Protein AF-A0A383DGX0-F1 (afdb_monomer)

InterPro domains:
  IPR001447 Arylamine N-acetyltransferase [PF00797] (7-69)
  IPR038765 Papain-like cysteine peptidase superfamily [SSF54001] (5-69)
  IPR053710 Arylamine N-acetyltransferase domain-containing protein [G3DSA:3.30.2140.20] (1-69)

Solvent-accessible surface area (backbone atoms only — not comparable to full-atom values): 4023 Å² total; per-residue (Å²): 133,84,76,75,75,87,40,71,71,54,50,52,54,51,52,52,54,44,64,77,62,38,47,77,44,55,68,46,56,76,69,75,64,50,66,88,45,70,67,48,20,32,51,31,40,76,71,55,63,30,29,40,69,71,32,49,49,50,30,51,51,53,52,38,52,75,73,67,94

Organism: NCBI:txid408172

Radius of gyration: 12.94 Å; Cα contacts (8 Å, |Δi|>4): 63; chains: 1; bounding box: 40×19×30 Å

Structure (mmCIF, N/CA/C/O backbone):
data_AF-A0A383DGX0-F1
#
_entry.id   AF-A0A383DGX0-F1
#
loop_
_atom_site.group_PDB
_atom_site.id
_atom_site.type_symbol
_atom_site.label_atom_id
_atom_site.label_alt_id
_atom_site.label_comp_id
_atom_site.label_asym_id
_atom_site.label_entity_id
_atom_site.label_seq_id
_atom_site.pdbx_PDB_ins_code
_atom_site.Cartn_x
_atom_site.Cartn_y
_atom_site.Cartn_z
_atom_site.occupancy
_atom_site.B_iso_or_equiv
_atom_site.auth_seq_id
_atom_site.auth_comp_id
_atom_site.auth_asym_id
_atom_site.auth_atom_id
_atom_site.pdbx_PDB_model_num
ATOM 1 N N . MET A 1 1 ? -24.833 -2.320 2.194 1.00 42.62 1 MET A N 1
ATOM 2 C CA . MET A 1 1 ? -23.742 -2.820 3.058 1.00 42.62 1 MET A CA 1
ATOM 3 C C . MET A 1 1 ? -23.340 -1.688 3.984 1.00 42.62 1 MET A C 1
ATOM 5 O O . MET A 1 1 ? -22.914 -0.660 3.479 1.00 42.62 1 MET A O 1
ATOM 9 N N . SER A 1 2 ? -23.552 -1.823 5.294 1.00 50.88 2 SER A N 1
ATOM 10 C CA . SER A 1 2 ? -22.972 -0.882 6.260 1.00 50.88 2 SER A CA 1
ATOM 11 C C . SER A 1 2 ? -21.471 -1.140 6.305 1.00 50.88 2 SER A C 1
ATOM 13 O O . SER A 1 2 ? -21.075 -2.290 6.485 1.00 50.88 2 SER A O 1
ATOM 15 N N . LEU A 1 3 ? -20.646 -0.113 6.105 1.00 65.38 3 LEU A N 1
ATOM 16 C CA . LEU A 1 3 ? -19.215 -0.220 6.388 1.00 65.38 3 LEU A CA 1
ATOM 17 C C . LEU A 1 3 ? -19.060 -0.420 7.904 1.00 65.38 3 LEU A C 1
ATOM 19 O O . LEU A 1 3 ? -19.780 0.218 8.677 1.00 65.38 3 LEU A O 1
ATOM 23 N N . GLU A 1 4 ? -18.195 -1.349 8.327 1.00 69.81 4 GLU A N 1
ATOM 24 C CA . GLU A 1 4 ? -17.826 -1.460 9.744 1.00 69.81 4 GLU A CA 1
ATOM 25 C C . GLU A 1 4 ? -17.277 -0.104 10.227 1.00 69.81 4 GLU A C 1
ATOM 27 O O . GLU A 1 4 ? -16.623 0.592 9.443 1.00 69.81 4 GLU A O 1
ATOM 32 N N . PRO A 1 5 ? -17.515 0.298 11.489 1.00 81.38 5 PRO A N 1
ATOM 33 C CA . PRO A 1 5 ? -16.919 1.516 12.026 1.00 81.38 5 PRO A CA 1
ATOM 34 C C . PRO A 1 5 ? -15.384 1.466 11.915 1.00 81.38 5 PRO A C 1
ATOM 36 O O . PRO A 1 5 ? -14.777 0.430 12.204 1.00 81.38 5 PRO A O 1
ATOM 39 N N . CYS A 1 6 ? -14.748 2.583 11.538 1.00 89.62 6 CYS A N 1
ATOM 40 C CA . CYS A 1 6 ? -13.288 2.725 11.503 1.00 89.62 6 CYS A CA 1
ATOM 41 C C . CYS A 1 6 ? -12.704 2.632 12.921 1.00 89.62 6 CYS A C 1
ATOM 43 O O . CYS A 1 6 ? -12.547 3.629 13.622 1.00 89.62 6 CYS A O 1
ATOM 45 N N . THR A 1 7 ? -12.414 1.409 13.358 1.00 94.75 7 THR A N 1
ATOM 46 C CA . THR A 1 7 ? -11.839 1.096 14.671 1.00 94.75 7 THR A CA 1
ATOM 47 C C . THR A 1 7 ? -10.390 0.638 14.538 1.00 94.75 7 THR A C 1
ATOM 49 O O . THR A 1 7 ? -9.955 0.201 13.471 1.00 94.75 7 THR A O 1
ATOM 52 N N . LEU A 1 8 ? -9.642 0.689 15.645 1.00 95.25 8 LEU A N 1
ATOM 53 C CA . LEU A 1 8 ? -8.278 0.154 15.705 1.00 95.25 8 LEU A CA 1
ATOM 54 C C . LEU A 1 8 ? -8.231 -1.345 15.364 1.00 95.25 8 LEU A C 1
ATOM 56 O O . LEU A 1 8 ? -7.362 -1.784 14.620 1.00 95.25 8 LEU A O 1
ATOM 60 N N . ASP A 1 9 ? -9.190 -2.113 15.873 1.00 96.06 9 ASP A N 1
ATOM 61 C CA . ASP A 1 9 ? -9.316 -3.548 15.613 1.00 96.06 9 ASP A CA 1
ATOM 62 C C . ASP A 1 9 ? -9.575 -3.833 14.118 1.00 96.06 9 ASP A C 1
ATOM 64 O O . ASP A 1 9 ? -8.926 -4.691 13.510 1.00 9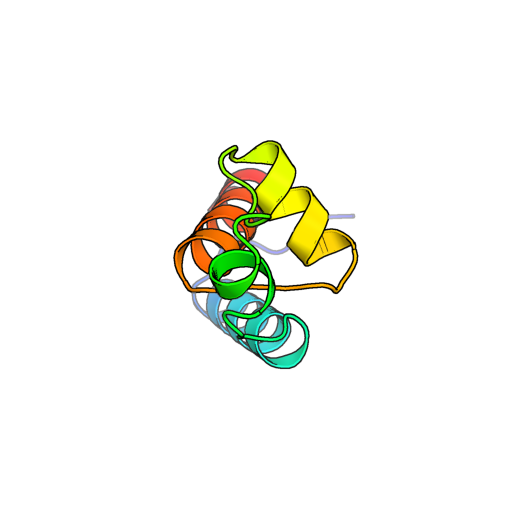6.06 9 ASP A O 1
ATOM 68 N N . TYR A 1 10 ? -10.434 -3.038 13.467 1.00 94.81 10 TYR A N 1
ATOM 69 C CA . TYR A 1 10 ? -10.631 -3.135 12.019 1.00 94.81 10 TYR A CA 1
ATOM 70 C C . TYR A 1 10 ? -9.355 -2.787 11.232 1.00 94.81 10 TYR A C 1
ATOM 72 O O . TYR A 1 10 ? -8.979 -3.527 10.319 1.00 94.81 10 TYR A O 1
ATOM 80 N N . LEU A 1 11 ? 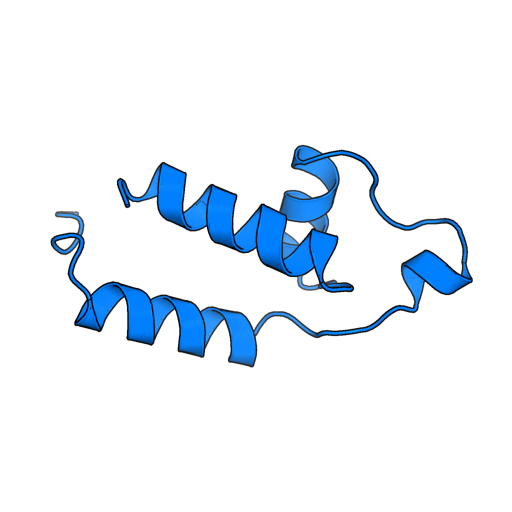-8.639 -1.723 11.619 1.00 96.56 11 LEU A N 1
ATOM 81 C CA . LEU A 1 11 ? -7.361 -1.343 11.006 1.00 96.56 11 LEU A CA 1
ATOM 82 C C . LEU A 1 11 ? -6.317 -2.465 11.102 1.00 96.56 11 LEU A C 1
ATOM 84 O O . LEU A 1 11 ? -5.664 -2.783 10.108 1.00 96.56 11 LEU A O 1
ATOM 88 N N . GLN A 1 12 ? -6.183 -3.096 12.270 1.00 97.31 12 GLN A N 1
ATOM 89 C CA . GLN A 1 12 ? -5.243 -4.200 12.487 1.00 97.31 12 GLN A CA 1
ATOM 90 C C . GLN A 1 12 ? -5.564 -5.401 11.589 1.00 97.31 12 GLN A C 1
ATOM 92 O O . GLN A 1 12 ? -4.663 -5.960 10.957 1.00 97.31 12 GLN A O 1
ATOM 97 N N . ARG A 1 13 ? -6.848 -5.765 11.457 1.00 96.38 13 ARG A N 1
ATOM 98 C CA . ARG A 1 13 ? -7.273 -6.826 10.528 1.00 96.38 13 ARG A CA 1
ATOM 99 C C . ARG A 1 13 ? -6.972 -6.480 9.073 1.00 96.38 13 ARG A C 1
ATOM 101 O O . ARG A 1 13 ? -6.514 -7.351 8.332 1.00 96.38 13 ARG A O 1
ATOM 108 N N . LEU A 1 14 ? -7.239 -5.241 8.655 1.00 96.12 14 LEU A N 1
ATOM 109 C CA . LEU A 1 14 ? -6.941 -4.776 7.297 1.00 96.12 14 LEU A CA 1
ATOM 110 C C . LEU A 1 14 ? -5.444 -4.835 7.009 1.00 96.12 14 LEU A C 1
ATOM 112 O O . LEU A 1 14 ? -5.050 -5.377 5.979 1.00 96.12 14 LEU A O 1
ATOM 116 N N . GLN A 1 15 ? -4.619 -4.334 7.929 1.00 97.12 15 GLN A N 1
ATOM 117 C CA . GLN A 1 15 ? -3.166 -4.368 7.804 1.00 97.12 15 GLN A CA 1
ATOM 118 C C . GLN A 1 15 ? -2.657 -5.806 7.692 1.00 97.12 15 GLN A C 1
ATOM 120 O O . GLN A 1 15 ? -1.885 -6.109 6.785 1.00 97.12 15 GLN A O 1
ATOM 125 N N . TRP A 1 16 ? -3.120 -6.708 8.563 1.00 97.81 16 TRP A N 1
ATOM 126 C CA . TRP A 1 16 ? -2.731 -8.116 8.506 1.00 97.81 16 TRP A CA 1
ATOM 127 C C . TRP A 1 16 ? -3.095 -8.752 7.161 1.00 97.81 16 TRP A C 1
ATOM 129 O O . TRP A 1 16 ? -2.248 -9.349 6.500 1.00 97.81 16 TRP A O 1
ATOM 139 N N . ARG A 1 17 ? -4.339 -8.564 6.700 1.00 96.31 17 ARG A N 1
ATOM 140 C CA . ARG A 1 17 ? -4.787 -9.085 5.400 1.00 96.31 17 ARG A CA 1
ATOM 141 C C . ARG A 1 17 ? -3.975 -8.519 4.241 1.00 96.31 17 ARG A C 1
ATOM 143 O O . ARG A 1 17 ? -3.633 -9.276 3.338 1.00 96.31 17 ARG A O 1
ATOM 150 N N . PHE A 1 18 ? -3.662 -7.227 4.269 1.00 96.81 18 PHE A N 1
ATOM 151 C CA . PHE A 1 18 ? -2.837 -6.581 3.255 1.00 96.81 18 PHE A CA 1
ATOM 152 C C . PHE A 1 18 ? -1.439 -7.209 3.195 1.00 96.81 18 PHE A C 1
ATOM 154 O O . PHE A 1 18 ? -1.013 -7.645 2.129 1.00 96.81 18 PHE A O 1
ATOM 161 N N . LEU A 1 19 ? -0.7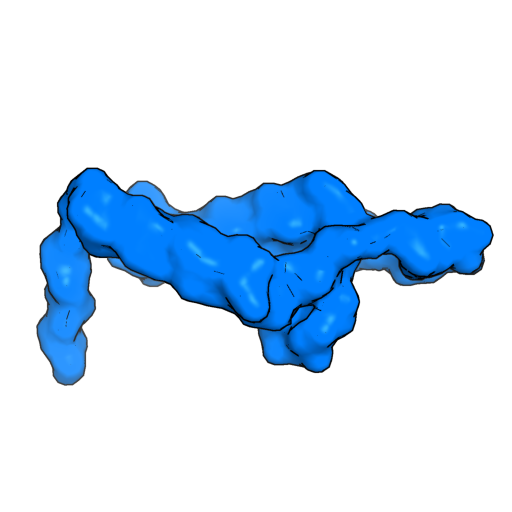67 -7.345 4.342 1.00 95.50 19 LEU A N 1
ATOM 162 C CA . LEU A 1 19 ? 0.575 -7.930 4.430 1.00 95.50 19 LEU A CA 1
ATOM 163 C C . LEU A 1 19 ? 0.618 -9.401 3.994 1.00 95.50 19 LEU A C 1
ATOM 165 O O . LEU A 1 19 ? 1.602 -9.834 3.405 1.00 95.50 19 LEU A O 1
ATOM 169 N N . CYS A 1 20 ? -0.444 -10.168 4.248 1.00 96.56 20 CYS A N 1
ATOM 170 C CA . CYS A 1 20 ? -0.520 -11.563 3.813 1.00 96.56 20 CYS A CA 1
ATOM 171 C C . CYS A 1 20 ? -0.790 -11.740 2.311 1.00 96.56 20 CYS A C 1
ATOM 173 O O . CYS A 1 20 ? -0.604 -12.846 1.812 1.00 96.56 20 CYS A O 1
ATOM 175 N N . ASN A 1 21 ? -1.266 -10.708 1.603 1.00 95.38 21 ASN A N 1
ATOM 176 C CA . ASN A 1 21 ? -1.708 -10.834 0.206 1.00 95.38 21 ASN A CA 1
ATOM 177 C C . ASN A 1 21 ? -0.951 -9.934 -0.779 1.00 95.38 21 ASN A C 1
ATOM 179 O O . ASN A 1 21 ? -1.017 -10.18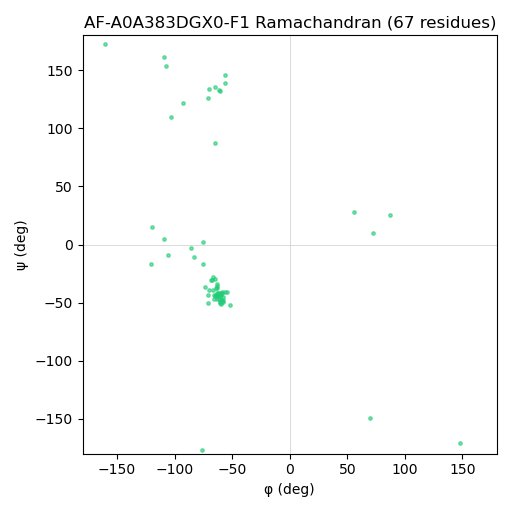0 -1.979 1.00 95.38 21 ASN A O 1
ATOM 183 N N . SER A 1 22 ? -0.235 -8.913 -0.307 1.00 96.44 22 SER A N 1
ATOM 184 C CA . SER A 1 22 ? 0.578 -8.040 -1.153 1.00 96.44 22 SER A CA 1
ATOM 185 C C . SER A 1 22 ? 2.061 -8.404 -1.017 1.00 96.44 22 SER A C 1
ATOM 187 O O . SER A 1 22 ? 2.652 -8.164 0.040 1.00 96.44 22 SER A O 1
ATOM 189 N N . PRO A 1 23 ? 2.695 -8.988 -2.048 1.00 96.81 23 PRO A N 1
ATOM 190 C CA . PRO A 1 23 ? 4.082 -9.425 -1.955 1.00 96.81 23 PRO A CA 1
ATOM 191 C C . PRO A 1 23 ? 5.051 -8.236 -1.899 1.00 96.81 23 PRO A C 1
ATOM 193 O O . PRO A 1 23 ? 4.971 -7.292 -2.687 1.00 96.81 23 PRO A O 1
ATOM 196 N N . PHE A 1 24 ? 6.007 -8.295 -0.971 1.00 97.31 24 PHE A N 1
ATOM 197 C CA . PHE A 1 24 ? 7.076 -7.306 -0.847 1.00 97.31 24 PHE A CA 1
ATOM 198 C C . PHE A 1 24 ? 8.316 -7.747 -1.631 1.00 97.31 24 PHE A C 1
ATOM 200 O O . PHE A 1 24 ? 8.890 -8.798 -1.349 1.00 97.31 24 PHE A O 1
ATOM 207 N N . HIS A 1 25 ? 8.758 -6.929 -2.586 1.00 97.19 25 HIS A N 1
ATOM 208 C CA . HIS A 1 25 ? 9.979 -7.163 -3.363 1.00 97.19 25 HIS A CA 1
ATOM 209 C C . HIS A 1 25 ? 10.484 -5.870 -4.017 1.00 97.19 25 HIS A C 1
ATOM 211 O O . HIS A 1 25 ? 9.786 -4.862 -4.040 1.00 97.19 25 HIS A O 1
ATOM 217 N N . ASN A 1 26 ? 11.670 -5.902 -4.628 1.00 96.62 26 ASN A N 1
ATOM 218 C CA . ASN A 1 26 ? 12.260 -4.781 -5.372 1.00 96.62 26 ASN A CA 1
ATOM 219 C C . ASN A 1 26 ? 12.534 -5.092 -6.860 1.00 96.62 26 ASN A C 1
ATOM 221 O O . ASN A 1 26 ? 13.258 -4.341 -7.500 1.00 96.62 26 ASN A O 1
ATOM 225 N N . LEU A 1 27 ? 11.957 -6.165 -7.417 1.00 96.25 27 LEU A N 1
ATOM 226 C CA . LEU A 1 27 ? 12.187 -6.597 -8.807 1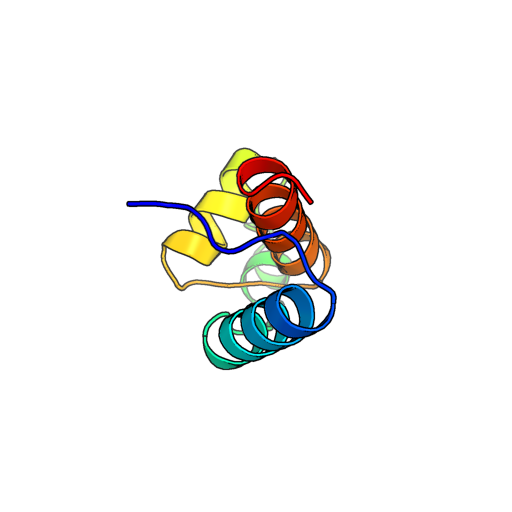.00 96.25 27 LEU A CA 1
ATOM 227 C C . LEU A 1 27 ? 11.981 -5.479 -9.845 1.00 96.25 27 LEU A C 1
ATOM 229 O O . LEU A 1 27 ? 12.890 -5.198 -10.616 1.00 96.25 27 LEU A O 1
ATOM 233 N N . GLU A 1 28 ? 10.839 -4.787 -9.815 1.00 94.38 28 GLU A N 1
ATOM 234 C CA . GLU A 1 28 ? 10.559 -3.681 -10.749 1.00 94.38 28 GLU A CA 1
ATOM 235 C C . GLU A 1 28 ? 11.515 -2.490 -10.549 1.00 94.38 28 GLU A C 1
ATOM 237 O O . GLU A 1 28 ? 11.839 -1.785 -11.496 1.00 94.38 28 GLU A O 1
ATOM 242 N N . LEU A 1 29 ? 12.015 -2.269 -9.327 1.00 93.88 29 LEU A N 1
ATOM 243 C CA . LEU A 1 29 ? 13.012 -1.227 -9.063 1.00 93.88 29 LEU A CA 1
ATOM 244 C C . LEU A 1 29 ? 14.370 -1.585 -9.676 1.00 93.88 29 LEU A C 1
ATOM 246 O O . LEU A 1 29 ? 15.035 -0.715 -10.227 1.00 93.88 29 LEU A O 1
ATOM 250 N N . LEU A 1 30 ? 14.769 -2.858 -9.607 1.00 96.56 30 LEU A N 1
ATOM 251 C CA . LEU A 1 30 ? 15.999 -3.348 -10.237 1.00 96.56 30 LEU A CA 1
ATOM 252 C C . LEU A 1 30 ? 15.935 -3.287 -11.770 1.00 96.56 30 LEU A C 1
ATOM 254 O O . LEU A 1 30 ? 16.975 -3.148 -12.407 1.00 96.56 30 LEU A O 1
ATOM 258 N N . ALA A 1 31 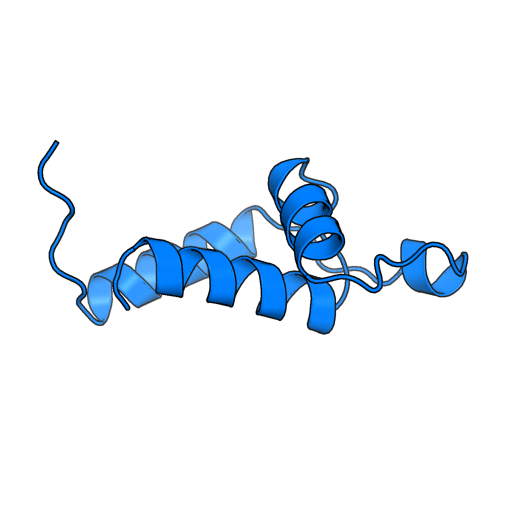? 14.734 -3.375 -12.342 1.00 95.81 31 ALA A N 1
ATOM 259 C CA . ALA A 1 31 ? 14.489 -3.248 -13.777 1.00 95.81 31 ALA A CA 1
ATOM 260 C C . ALA A 1 31 ? 14.306 -1.791 -14.259 1.00 95.81 31 ALA A C 1
ATOM 262 O O . ALA A 1 31 ? 14.140 -1.577 -15.452 1.00 95.81 31 ALA A O 1
ATOM 263 N N . ASP A 1 32 ? 14.329 -0.798 -13.358 1.00 93.50 32 ASP A N 1
ATOM 264 C CA . ASP A 1 32 ? 13.929 0.601 -13.624 1.00 93.50 32 ASP A CA 1
ATOM 265 C C . ASP A 1 32 ? 12.491 0.759 -14.175 1.00 93.50 32 ASP A C 1
ATOM 267 O O . ASP A 1 32 ? 12.149 1.729 -14.848 1.00 93.50 32 ASP A O 1
ATOM 271 N N . GLU A 1 33 ? 11.608 -0.180 -13.832 1.00 93.19 33 GLU A N 1
ATOM 272 C CA . GLU A 1 33 ? 10.195 -0.216 -14.241 1.00 93.19 33 GLU A CA 1
ATOM 273 C C . GLU A 1 33 ? 9.235 0.093 -13.080 1.00 93.19 33 GLU A C 1
ATOM 275 O O . GLU A 1 33 ? 8.016 0.011 -13.223 1.00 93.19 33 GLU A O 1
ATOM 280 N N . SER A 1 34 ? 9.764 0.452 -11.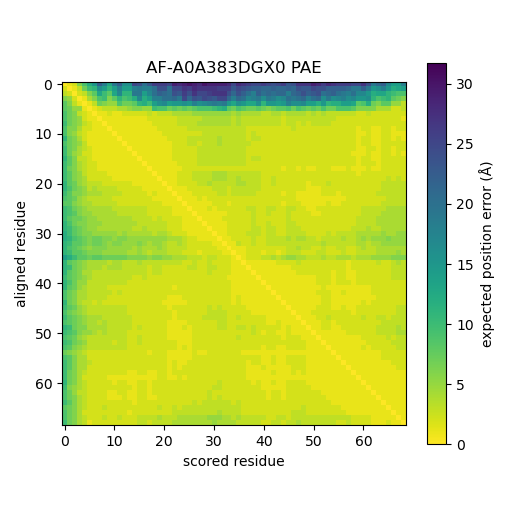905 1.00 93.00 34 SER A N 1
ATOM 281 C CA . SER A 1 34 ? 8.942 0.674 -1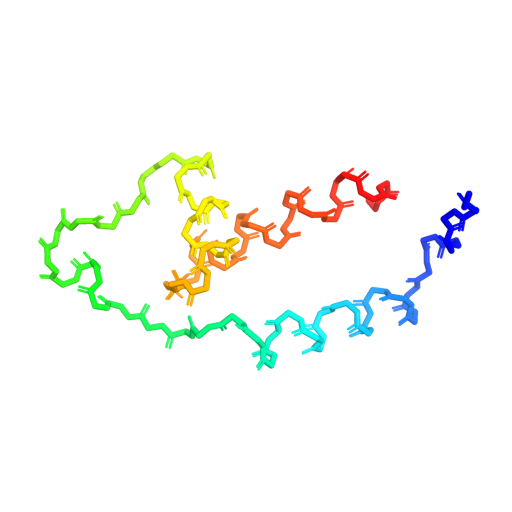0.714 1.00 93.00 34 SER A CA 1
ATOM 282 C C . SER A 1 34 ? 7.941 1.824 -10.918 1.00 93.00 34 SER A C 1
ATOM 284 O O . SER A 1 34 ? 8.338 2.911 -11.357 1.00 93.00 34 SER A O 1
ATOM 286 N N . PRO A 1 35 ? 6.657 1.640 -10.547 1.00 93.88 35 PRO A N 1
ATOM 287 C CA . PRO A 1 35 ? 5.647 2.677 -10.679 1.00 93.88 35 PRO A CA 1
ATOM 288 C C . PRO A 1 35 ? 6.018 3.909 -9.852 1.00 93.88 35 PRO A C 1
ATOM 290 O O . PRO A 1 35 ? 6.360 3.818 -8.670 1.00 93.88 35 PRO A O 1
ATOM 293 N N . ARG A 1 36 ? 5.926 5.078 -10.497 1.00 90.19 36 ARG A N 1
ATOM 294 C CA . ARG A 1 36 ? 6.307 6.379 -9.920 1.00 90.19 36 ARG A CA 1
ATOM 295 C C . ARG A 1 36 ? 5.109 7.259 -9.543 1.00 90.19 36 ARG A C 1
ATOM 297 O O . ARG A 1 36 ? 5.296 8.287 -8.902 1.00 90.19 36 ARG A O 1
ATOM 304 N N . THR A 1 37 ? 3.893 6.873 -9.933 1.00 96.19 37 THR A N 1
ATOM 305 C CA . THR A 1 37 ? 2.646 7.592 -9.625 1.00 96.19 37 THR A CA 1
ATOM 306 C C . THR A 1 37 ? 1.822 6.839 -8.589 1.00 96.19 37 THR A C 1
ATOM 308 O O . THR A 1 37 ? 1.911 5.614 -8.490 1.00 96.19 37 THR A O 1
ATOM 311 N N . ALA A 1 38 ? 0.990 7.557 -7.830 1.00 94.69 38 ALA A N 1
ATOM 312 C CA . ALA A 1 38 ? 0.122 6.940 -6.831 1.00 94.69 38 ALA A CA 1
ATOM 313 C C . ALA A 1 38 ? -0.831 5.923 -7.476 1.00 94.69 38 ALA A C 1
ATOM 315 O O . ALA A 1 38 ? -0.961 4.802 -6.987 1.00 94.69 38 ALA A O 1
ATOM 316 N N . GLU A 1 39 ? -1.415 6.273 -8.618 1.00 97.25 39 GLU A N 1
ATOM 317 C CA . GLU A 1 39 ? -2.298 5.410 -9.399 1.00 97.25 39 GLU A CA 1
ATOM 318 C C . GLU A 1 39 ? -1.580 4.119 -9.806 1.00 97.25 39 GLU A C 1
ATOM 320 O O . GLU A 1 39 ? -2.080 3.030 -9.533 1.00 97.25 39 GLU A O 1
ATOM 325 N N . GLY A 1 40 ? -0.357 4.227 -10.336 1.00 97.00 40 GLY A N 1
ATOM 326 C CA . GLY A 1 40 ? 0.438 3.063 -10.728 1.00 97.00 40 GLY A CA 1
ATOM 327 C C . GLY A 1 40 ? 0.796 2.161 -9.544 1.00 97.00 40 GLY A C 1
ATOM 328 O O . GLY A 1 40 ? 0.763 0.936 -9.667 1.00 97.00 40 GLY A O 1
ATOM 329 N N . THR A 1 41 ? 1.088 2.738 -8.371 1.00 96.62 41 THR A N 1
ATOM 330 C CA . THR A 1 41 ? 1.333 1.934 -7.160 1.00 96.62 41 THR A CA 1
ATOM 331 C C . THR A 1 41 ? 0.084 1.188 -6.687 1.00 96.62 41 THR A C 1
ATOM 333 O O . THR A 1 41 ? 0.179 0.028 -6.287 1.00 96.62 41 THR A O 1
ATOM 336 N N . ILE A 1 42 ? -1.093 1.821 -6.765 1.00 96.88 42 ILE A N 1
ATOM 337 C CA . ILE A 1 42 ? -2.371 1.198 -6.401 1.00 96.88 42 ILE A CA 1
ATOM 338 C C . ILE A 1 42 ? -2.686 0.061 -7.375 1.00 96.88 42 ILE A C 1
ATOM 340 O O . ILE A 1 42 ? -3.006 -1.043 -6.938 1.00 96.88 42 ILE A O 1
ATOM 344 N N . GLU A 1 43 ? -2.547 0.302 -8.680 1.00 97.25 43 GLU A N 1
ATOM 345 C CA . GLU A 1 43 ? -2.768 -0.707 -9.719 1.00 97.25 43 GLU A CA 1
ATOM 346 C C . GLU A 1 43 ? -1.849 -1.921 -9.557 1.00 97.25 43 GLU A C 1
ATOM 348 O O . GLU A 1 43 ? -2.312 -3.052 -9.695 1.00 97.25 43 GLU A O 1
ATOM 353 N N . ALA A 1 44 ? -0.572 -1.718 -9.220 1.00 96.12 44 ALA A N 1
ATOM 354 C CA . ALA A 1 44 ? 0.365 -2.815 -8.978 1.00 96.12 44 ALA A CA 1
ATOM 355 C C . ALA A 1 44 ? -0.086 -3.724 -7.826 1.00 96.12 44 ALA A C 1
ATOM 357 O O . ALA A 1 44 ? -0.066 -4.951 -7.954 1.00 96.12 44 ALA A O 1
ATOM 358 N N . VAL A 1 45 ? -0.549 -3.140 -6.719 1.00 97.06 45 VAL A N 1
ATOM 359 C CA . VAL A 1 45 ? -1.038 -3.908 -5.567 1.00 97.06 45 VAL A CA 1
ATOM 360 C C . VAL A 1 45 ? -2.377 -4.585 -5.864 1.00 97.06 45 VAL A C 1
ATOM 362 O O . VAL A 1 45 ? -2.538 -5.764 -5.559 1.00 97.06 45 VAL A O 1
ATOM 365 N N . VAL A 1 46 ? -3.320 -3.890 -6.509 1.00 96.00 46 VAL A N 1
ATOM 366 C CA . VAL A 1 46 ? -4.625 -4.462 -6.895 1.00 96.00 46 VAL A CA 1
ATOM 367 C C . VAL A 1 46 ? -4.464 -5.614 -7.891 1.00 96.00 46 VAL A C 1
ATOM 369 O O . VAL A 1 46 ? -5.183 -6.606 -7.799 1.00 96.00 46 VAL A O 1
ATOM 372 N N . ALA A 1 47 ? -3.492 -5.524 -8.802 1.00 96.00 47 ALA A N 1
ATOM 373 C CA . ALA A 1 47 ? -3.149 -6.593 -9.737 1.00 96.00 47 ALA A CA 1
ATOM 374 C C . ALA A 1 47 ? -2.367 -7.756 -9.091 1.00 96.00 47 ALA A C 1
ATOM 376 O O . ALA A 1 47 ? -1.959 -8.676 -9.799 1.00 96.00 47 ALA A O 1
ATOM 377 N N . GLY A 1 48 ? -2.114 -7.716 -7.778 1.00 95.75 48 GLY A N 1
ATOM 378 C CA . GLY A 1 48 ? -1.371 -8.749 -7.054 1.00 95.75 48 GLY A CA 1
ATOM 379 C C . GLY A 1 48 ? 0.134 -8.765 -7.338 1.00 95.75 48 GLY A C 1
ATOM 380 O O . GLY A 1 48 ? 0.811 -9.699 -6.915 1.00 95.75 48 GLY A O 1
ATOM 381 N N . ARG A 1 49 ? 0.674 -7.753 -8.034 1.00 95.69 49 ARG A N 1
ATOM 382 C CA . ARG A 1 49 ? 2.119 -7.648 -8.288 1.00 95.69 49 ARG A CA 1
ATOM 383 C C . ARG A 1 49 ? 2.883 -7.240 -7.037 1.00 95.69 49 ARG A C 1
ATOM 385 O O . ARG A 1 49 ? 3.964 -7.755 -6.812 1.00 95.69 49 ARG A O 1
ATOM 392 N N . GLY A 1 50 ? 2.315 -6.368 -6.203 1.00 95.69 50 GLY A N 1
ATOM 393 C CA . GLY A 1 50 ? 2.996 -5.866 -5.009 1.00 95.69 50 GLY A CA 1
ATOM 394 C C . GLY A 1 50 ? 4.164 -4.935 -5.347 1.00 95.69 50 GLY A C 1
ATOM 395 O O . GLY A 1 50 ? 4.100 -4.189 -6.321 1.00 95.69 50 GLY A O 1
ATOM 396 N N . GLY A 1 51 ? 5.203 -4.920 -4.508 1.00 96.81 51 GLY A N 1
ATOM 397 C CA . GLY A 1 51 ? 6.362 -4.039 -4.690 1.00 96.81 51 GLY A CA 1
ATOM 398 C C . GLY A 1 51 ? 7.031 -3.579 -3.389 1.00 96.81 51 GLY A C 1
ATOM 399 O O . GLY A 1 51 ? 6.708 -4.093 -2.311 1.00 96.81 51 GLY A O 1
ATOM 400 N N . PRO A 1 52 ? 7.981 -2.629 -3.475 1.00 96.50 52 PRO A N 1
ATOM 401 C CA . PRO A 1 52 ? 8.753 -2.142 -2.332 1.00 96.50 52 PRO A CA 1
ATOM 402 C C . PRO A 1 52 ? 7.930 -1.184 -1.458 1.00 96.50 52 PRO A C 1
ATOM 404 O O . PRO A 1 52 ? 6.750 -0.930 -1.700 1.00 96.50 52 PRO A O 1
ATOM 407 N N . CYS A 1 53 ? 8.557 -0.626 -0.422 1.00 95.50 53 CYS A N 1
ATOM 408 C CA . CYS A 1 53 ? 7.872 0.131 0.627 1.00 95.50 53 CYS A CA 1
ATOM 409 C C . CYS A 1 53 ? 6.994 1.284 0.115 1.00 95.50 53 CYS A C 1
ATOM 411 O O . CYS A 1 53 ? 5.882 1.442 0.615 1.00 95.50 53 CYS A O 1
ATOM 413 N N . HIS A 1 54 ? 7.430 2.059 -0.883 1.00 95.12 54 HIS A N 1
ATOM 414 C CA . HIS A 1 54 ? 6.630 3.165 -1.423 1.00 95.12 54 HIS A CA 1
ATOM 415 C C . HIS A 1 54 ? 5.391 2.681 -2.181 1.00 95.12 54 HIS A C 1
ATOM 417 O O . HIS A 1 54 ? 4.363 3.353 -2.133 1.00 95.12 54 HIS A O 1
ATOM 423 N N . VAL A 1 55 ? 5.453 1.503 -2.811 1.00 97.12 55 VAL A N 1
ATOM 424 C CA . VAL A 1 55 ? 4.303 0.879 -3.481 1.00 97.12 55 VAL A CA 1
ATOM 425 C C . VAL A 1 55 ? 3.303 0.382 -2.439 1.00 97.12 55 VAL A C 1
ATOM 427 O O . VAL A 1 55 ? 2.128 0.746 -2.477 1.00 97.12 55 VAL A O 1
ATOM 430 N N . GLN A 1 56 ? 3.794 -0.371 -1.449 1.00 97.06 56 GLN A N 1
ATOM 431 C CA . GLN A 1 56 ? 2.973 -0.923 -0.368 1.00 97.06 56 GLN A CA 1
ATOM 432 C C . GLN A 1 56 ? 2.275 0.176 0.439 1.00 97.06 56 GLN A C 1
ATOM 434 O O . GLN A 1 56 ? 1.060 0.142 0.633 1.00 97.06 56 GLN A O 1
ATOM 439 N N . ALA A 1 57 ? 3.039 1.171 0.897 1.00 97.00 57 ALA A N 1
ATOM 440 C CA . ALA A 1 57 ? 2.525 2.235 1.747 1.00 97.00 57 ALA A CA 1
ATOM 441 C C . ALA A 1 57 ? 1.502 3.103 1.009 1.00 97.00 57 ALA A C 1
ATOM 443 O O . ALA A 1 57 ? 0.444 3.393 1.563 1.00 97.00 57 ALA A O 1
ATOM 444 N N . THR A 1 58 ? 1.778 3.484 -0.243 1.00 97.56 58 THR A N 1
ATOM 445 C CA . THR A 1 58 ? 0.859 4.327 -1.023 1.00 97.56 58 T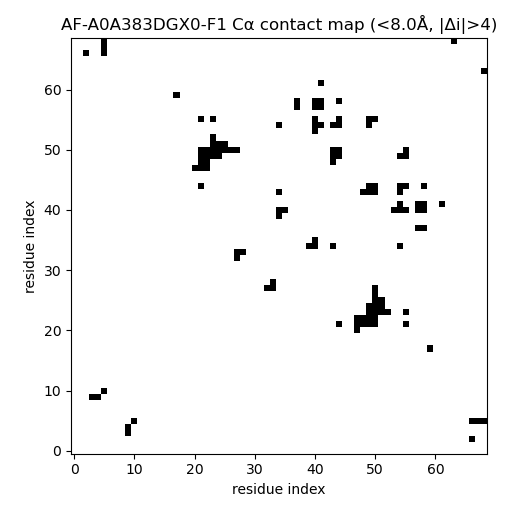HR A CA 1
ATOM 446 C C . THR A 1 58 ? -0.469 3.621 -1.267 1.00 97.56 58 THR A C 1
ATOM 448 O O . THR A 1 58 ? -1.524 4.199 -0.998 1.00 97.56 58 THR A O 1
ATOM 451 N N . ALA A 1 59 ? -0.432 2.356 -1.692 1.00 97.12 59 ALA A N 1
ATOM 452 C CA . ALA A 1 59 ? -1.641 1.578 -1.928 1.00 97.12 59 ALA A CA 1
ATOM 453 C C . ALA A 1 59 ? -2.453 1.358 -0.640 1.00 97.12 59 ALA A C 1
ATOM 455 O O . ALA A 1 59 ? -3.672 1.548 -0.635 1.00 97.12 59 ALA A O 1
ATOM 456 N N . PHE A 1 60 ? -1.789 1.017 0.472 1.00 97.75 60 PHE A N 1
ATOM 457 C CA . PHE A 1 60 ? -2.472 0.818 1.750 1.00 97.75 60 PHE A CA 1
ATOM 458 C C . PHE A 1 60 ? -3.089 2.119 2.279 1.00 97.75 60 PHE A C 1
ATOM 460 O O . PHE A 1 60 ? -4.251 2.132 2.679 1.00 97.75 60 PHE A O 1
ATOM 467 N N . LEU A 1 61 ? -2.369 3.243 2.212 1.00 97.75 61 LEU A N 1
ATOM 468 C CA . LEU A 1 61 ? -2.903 4.549 2.610 1.00 97.75 61 LEU A CA 1
ATOM 469 C C . LEU A 1 61 ? -4.077 4.990 1.727 1.00 97.75 61 LEU A C 1
ATOM 471 O O . LEU A 1 61 ? -5.032 5.579 2.235 1.00 97.75 61 LEU A O 1
ATOM 475 N N . ALA A 1 62 ? -4.037 4.702 0.424 1.00 96.94 62 ALA A N 1
ATOM 476 C CA . ALA A 1 62 ? -5.155 4.975 -0.475 1.00 96.94 62 ALA A CA 1
ATOM 477 C C . ALA A 1 62 ? -6.408 4.173 -0.081 1.00 96.94 62 ALA A C 1
ATOM 479 O O . ALA A 1 62 ? -7.508 4.732 -0.046 1.00 96.94 62 ALA A O 1
ATOM 480 N N . LEU A 1 63 ? -6.241 2.898 0.290 1.00 95.25 63 LEU A N 1
ATOM 481 C CA . LEU A 1 63 ? -7.321 2.065 0.821 1.00 95.25 63 LEU A CA 1
ATOM 482 C C . LEU A 1 63 ? -7.903 2.651 2.116 1.00 95.25 63 LEU A C 1
ATOM 484 O O . LEU A 1 63 ? -9.120 2.802 2.219 1.00 95.25 63 LEU A O 1
ATOM 488 N N . LEU A 1 64 ? -7.051 3.016 3.079 1.00 95.94 64 LEU A N 1
ATOM 489 C CA . LEU A 1 64 ? -7.486 3.593 4.355 1.00 95.94 64 LEU A CA 1
ATOM 490 C C . LEU A 1 64 ? -8.303 4.876 4.155 1.00 95.94 64 LEU A C 1
ATOM 492 O O . LEU A 1 64 ? -9.434 4.960 4.637 1.00 95.94 64 LEU A O 1
ATOM 496 N N . LYS A 1 65 ? -7.800 5.815 3.341 1.00 95.44 65 LYS A N 1
ATOM 497 C CA . LYS A 1 65 ? -8.524 7.049 2.990 1.00 95.44 65 LYS A CA 1
ATOM 498 C C . LYS A 1 65 ? -9.888 6.760 2.367 1.00 95.44 65 LYS A C 1
ATOM 500 O O . LYS A 1 65 ? -10.867 7.437 2.669 1.00 95.44 65 LYS A O 1
ATOM 505 N N . ARG A 1 66 ? -9.978 5.747 1.496 1.00 93.69 66 ARG A N 1
ATOM 506 C CA . ARG A 1 66 ? -11.240 5.384 0.831 1.00 93.69 66 ARG A CA 1
ATOM 507 C C . ARG A 1 66 ? -12.278 4.814 1.798 1.00 93.69 66 ARG A C 1
ATOM 509 O O . ARG A 1 66 ? -13.474 4.985 1.550 1.00 93.69 66 ARG A O 1
ATOM 516 N N . LEU A 1 67 ? -11.821 4.147 2.856 1.00 93.12 67 LEU A N 1
ATOM 517 C CA . LEU A 1 67 ? -12.649 3.573 3.915 1.00 93.12 67 LEU A CA 1
ATOM 518 C C . LEU A 1 67 ? -13.048 4.595 4.991 1.00 93.12 67 LEU A C 1
ATOM 520 O O . LEU A 1 67 ? -13.939 4.299 5.780 1.00 93.12 67 LEU A O 1
ATOM 524 N N . GLY A 1 68 ? -12.448 5.790 4.993 1.00 93.25 68 GLY A N 1
ATOM 525 C CA . GLY A 1 68 ? -12.728 6.844 5.971 1.00 93.25 68 GLY A CA 1
ATOM 526 C C . GLY A 1 68 ? -11.897 6.737 7.250 1.00 93.25 68 GLY A C 1
ATOM 527 O O . GLY A 1 68 ? -12.356 7.182 8.301 1.00 93.25 68 GLY A O 1
ATOM 528 N N . PHE A 1 69 ? -10.722 6.107 7.167 1.00 92.31 69 PHE A N 1
ATOM 529 C CA . PHE A 1 69 ? -9.665 6.247 8.170 1.00 92.31 69 PHE A CA 1
ATOM 530 C C . PHE A 1 69 ? -8.887 7.554 7.986 1.00 92.31 69 PHE A C 1
ATOM 532 O O . PHE A 1 69 ? -8.839 8.068 6.841 1.00 92.31 69 PHE A O 1
#

pLDDT: mean 93.29, std 9.63, range [42.62, 97.81]

Mean predicted aligned error: 3.58 Å

Foldseek 3Di:
DDQDPPDPVVLVVLVVVLPVQADEDAVCVVVVNDDPDLVSLLVCRVVSNHYHDVSSVSNSVVVCVVSPD

Sequence (69 aa):
MSLEPCTLDYLQRLQWRFLCNSPFHNLELLADESPRTAEGTIEAVVAGRGGPCHVQATAFLALLKRLGF

Secondary structure (DSSP, 8-state):
-PPPP--HHHHHHHHHHHHHHS----HHHHTT----SHHHHHHHHHTT---SHHHHHHHHHHHHHHHT-